Protein AF-A0A2W8GL87-F1 (afdb_monomer_lite)

Foldseek 3Di:
DDQPPDAWFFADLGQGPVCQVVVVVVVDHSVCLHPPVVVVVVNSVVLLVVLCVVPNPDLLSQLCSRLNDDPDPVSSVSSVVRD

Secondary structure (DSSP, 8-state):
-B-SSSSBEETTTTEEGGGHHHHGGGT--HHHHHH-HHHHHHHHHHHHHHHHHHH-SSHHHHHHHHH-S--SHHHHHHHHHH-

Structure (mmCIF, N/CA/C/O backbone):
data_AF-A0A2W8GL87-F1
#
_entry.id   AF-A0A2W8GL87-F1
#
loop_
_atom_site.group_PDB
_atom_site.id
_atom_site.type_symbol
_atom_site.label_atom_id
_atom_site.label_alt_id
_atom_site.label_comp_id
_atom_site.label_asym_id
_atom_site.label_entity_id
_atom_site.label_seq_id
_atom_site.pdbx_PDB_ins_code
_atom_site.Cartn_x
_atom_site.Cartn_y
_atom_site.Cartn_z
_atom_site.occupancy
_atom_site.B_iso_or_equiv
_atom_site.auth_seq_id
_atom_site.auth_comp_id
_atom_site.auth_asym_id
_atom_site.auth_atom_id
_atom_site.pdbx_PDB_model_num
ATOM 1 N N . GLY A 1 1 ? 8.213 6.081 -1.056 1.00 54.53 1 GLY A N 1
ATOM 2 C CA . GLY A 1 1 ? 8.428 7.000 0.095 1.00 54.53 1 GLY A CA 1
ATOM 3 C C . GLY A 1 1 ? 8.832 6.230 1.346 1.00 54.53 1 GLY A C 1
ATOM 4 O O . GLY A 1 1 ? 8.579 5.036 1.394 1.00 54.53 1 GLY A O 1
ATOM 5 N N . ILE A 1 2 ? 9.469 6.856 2.340 1.00 55.28 2 ILE A N 1
ATOM 6 C CA . ILE A 1 2 ? 9.938 6.168 3.565 1.00 55.28 2 ILE A CA 1
ATOM 7 C C . ILE A 1 2 ? 8.737 5.719 4.423 1.00 55.28 2 ILE A C 1
ATOM 9 O O . ILE A 1 2 ? 7.880 6.543 4.742 1.00 55.28 2 ILE A O 1
ATOM 13 N N . ASN A 1 3 ? 8.675 4.439 4.816 1.00 60.72 3 ASN A N 1
ATOM 14 C CA . ASN A 1 3 ? 7.713 3.950 5.812 1.00 60.72 3 ASN A CA 1
ATOM 15 C C . ASN A 1 3 ? 8.260 4.252 7.229 1.00 60.72 3 ASN A C 1
ATOM 17 O O . ASN A 1 3 ? 9.402 3.895 7.519 1.00 60.72 3 ASN A O 1
ATOM 21 N N . PRO A 1 4 ? 7.482 4.866 8.145 1.00 59.66 4 PRO A N 1
ATOM 22 C CA . PRO A 1 4 ? 7.939 5.246 9.490 1.00 59.66 4 PRO A CA 1
ATOM 23 C C . PRO A 1 4 ? 8.093 4.065 10.472 1.00 59.66 4 PRO A C 1
ATOM 25 O O . PRO A 1 4 ? 8.177 4.276 11.687 1.00 59.66 4 PRO A O 1
ATOM 28 N N . VAL A 1 5 ? 8.033 2.823 9.987 1.00 66.62 5 VAL A N 1
ATOM 29 C CA . VAL A 1 5 ? 8.278 1.596 10.754 1.00 66.62 5 VAL A CA 1
ATOM 30 C C . VAL A 1 5 ? 9.392 0.791 10.092 1.00 66.62 5 VAL A C 1
ATOM 32 O O . VAL A 1 5 ? 10.493 0.741 10.627 1.00 66.62 5 VAL A O 1
ATOM 35 N N . THR A 1 6 ? 9.114 0.185 8.937 1.00 73.75 6 THR A N 1
ATOM 36 C CA . THR A 1 6 ? 10.046 -0.647 8.160 1.00 73.75 6 THR A CA 1
ATOM 37 C C . THR A 1 6 ? 9.630 -0.642 6.689 1.00 73.75 6 THR A C 1
ATOM 39 O O . THR A 1 6 ? 8.436 -0.640 6.400 1.00 73.75 6 THR A O 1
ATOM 42 N N . GLY A 1 7 ? 10.582 -0.686 5.756 1.00 83.12 7 GLY A N 1
ATOM 43 C CA . GLY A 1 7 ? 10.295 -0.699 4.316 1.00 83.12 7 GLY A CA 1
ATOM 44 C C . GLY A 1 7 ? 10.091 0.688 3.694 1.00 83.12 7 GLY A C 1
ATOM 45 O O . GLY A 1 7 ? 10.386 1.724 4.293 1.00 83.12 7 GLY A O 1
ATOM 46 N N . TYR A 1 8 ? 9.613 0.707 2.455 1.00 89.88 8 TYR A N 1
ATOM 47 C CA . TYR A 1 8 ? 9.309 1.912 1.690 1.00 89.88 8 TYR A CA 1
ATOM 48 C C . TYR A 1 8 ? 8.148 1.659 0.719 1.00 89.88 8 TYR A C 1
ATOM 50 O O . TYR A 1 8 ? 7.923 0.533 0.284 1.00 89.88 8 TYR A O 1
ATOM 58 N N . GLY A 1 9 ? 7.418 2.713 0.364 1.00 92.06 9 GLY A N 1
ATOM 59 C CA . GLY A 1 9 ? 6.405 2.676 -0.692 1.00 92.06 9 GLY A CA 1
ATOM 60 C C . GLY A 1 9 ? 7.034 2.740 -2.086 1.00 92.06 9 GLY A C 1
ATOM 61 O O . GLY A 1 9 ? 7.904 3.587 -2.318 1.00 92.06 9 GLY A O 1
ATOM 62 N N . SER A 1 10 ? 6.585 1.868 -2.987 1.00 94.31 10 SER A N 1
ATOM 63 C CA . SER A 1 10 ? 7.075 1.711 -4.359 1.00 94.31 10 SER A CA 1
ATOM 64 C C . SER A 1 10 ? 6.090 2.259 -5.399 1.00 94.31 10 SER A C 1
ATOM 66 O O . SER A 1 10 ? 4.900 1.928 -5.384 1.00 94.31 10 SER A O 1
ATOM 68 N N . GLY A 1 11 ? 6.601 3.077 -6.322 1.00 94.44 11 GLY A N 1
ATOM 69 C CA . GLY A 1 11 ? 5.848 3.646 -7.443 1.00 94.44 11 GLY A CA 1
ATOM 70 C C . GLY A 1 11 ? 4.706 4.589 -7.052 1.00 94.44 11 GLY A C 1
ATOM 71 O O . GLY A 1 11 ? 4.664 5.118 -5.943 1.00 94.44 11 GLY A O 1
ATOM 72 N N . LEU A 1 12 ? 3.779 4.801 -7.990 1.00 94.75 12 LEU A N 1
ATOM 73 C CA . LEU A 1 12 ? 2.729 5.830 -7.920 1.00 94.75 12 LEU A CA 1
ATOM 74 C C . LEU A 1 12 ? 1.801 5.670 -6.706 1.00 94.75 12 LEU A C 1
ATOM 76 O O . LEU A 1 12 ? 1.584 6.617 -5.958 1.00 94.75 12 LEU A O 1
ATOM 80 N N . MET A 1 13 ? 1.299 4.458 -6.486 1.00 95.25 13 MET A N 1
ATOM 81 C CA . MET A 1 13 ? 0.417 4.095 -5.374 1.00 95.25 13 MET A CA 1
ATOM 82 C C . MET A 1 13 ? 1.181 3.801 -4.081 1.00 95.25 13 MET A C 1
ATOM 84 O O . MET A 1 13 ? 0.565 3.432 -3.082 1.00 95.25 13 MET A O 1
ATOM 88 N N . GLN A 1 14 ? 2.513 3.932 -4.086 1.00 93.94 14 GLN A N 1
ATOM 89 C CA . GLN A 1 14 ? 3.366 3.745 -2.912 1.00 93.94 14 GLN A CA 1
ATOM 90 C C . GLN A 1 14 ? 3.164 2.379 -2.230 1.00 93.94 14 GLN A C 1
ATOM 92 O O . GLN A 1 14 ? 3.154 2.292 -1.006 1.00 93.94 14 GLN A O 1
ATOM 97 N N . VAL A 1 15 ? 3.032 1.307 -3.020 1.00 94.69 15 VAL A N 1
ATOM 98 C CA . VAL A 1 15 ? 2.841 -0.070 -2.525 1.00 94.69 15 VAL A CA 1
ATOM 99 C C . VAL A 1 15 ? 3.984 -0.446 -1.581 1.00 94.69 15 VAL A C 1
ATOM 101 O O . VAL A 1 15 ? 5.151 -0.314 -1.954 1.00 94.69 15 VAL A O 1
ATOM 104 N N . ASP A 1 16 ? 3.674 -0.906 -0.369 1.00 92.88 16 ASP A N 1
ATOM 105 C CA . ASP A 1 16 ? 4.702 -1.201 0.632 1.00 92.88 16 ASP A CA 1
ATOM 106 C C . ASP A 1 16 ? 5.593 -2.380 0.203 1.00 92.88 16 ASP A C 1
ATOM 108 O O . ASP A 1 16 ? 5.119 -3.486 -0.058 1.00 92.88 16 ASP A O 1
ATOM 112 N N . SER A 1 17 ? 6.908 -2.150 0.191 1.00 93.75 17 SER A N 1
ATOM 113 C CA . SER A 1 17 ? 7.960 -3.149 -0.032 1.00 93.75 17 SER A CA 1
ATOM 114 C C . SER A 1 17 ? 7.837 -4.431 0.801 1.00 93.75 17 SER A C 1
ATOM 116 O O . SER A 1 17 ? 8.312 -5.485 0.381 1.00 93.75 17 SER A O 1
ATOM 118 N N . GLN A 1 18 ? 7.169 -4.384 1.958 1.00 92.50 18 GLN A N 1
ATOM 119 C CA . GLN A 1 18 ? 6.906 -5.569 2.781 1.00 92.50 18 GLN A CA 1
ATOM 120 C C . GLN A 1 18 ? 6.056 -6.622 2.054 1.00 92.50 18 GLN A C 1
ATOM 122 O O . GLN A 1 18 ? 6.131 -7.809 2.374 1.00 92.50 18 GLN A O 1
ATOM 127 N N . HIS A 1 19 ? 5.283 -6.209 1.050 1.00 93.19 19 HIS A N 1
ATOM 128 C CA . HIS A 1 19 ? 4.452 -7.090 0.241 1.00 93.19 19 HIS A CA 1
ATOM 129 C C . HIS A 1 19 ? 5.216 -7.821 -0.868 1.00 93.19 19 HIS A C 1
ATOM 131 O O . HIS A 1 19 ? 4.671 -8.747 -1.461 1.00 93.19 19 HIS A O 1
ATOM 137 N N . PHE A 1 20 ? 6.477 -7.476 -1.151 1.00 95.31 20 PHE A N 1
ATOM 138 C CA . PHE A 1 20 ? 7.201 -8.018 -2.310 1.00 95.31 20 PHE A CA 1
ATOM 139 C C . PHE A 1 20 ? 7.329 -9.545 -2.295 1.00 95.31 20 PHE A C 1
ATOM 141 O O . PHE A 1 20 ? 7.187 -10.177 -3.339 1.00 95.31 20 PHE A O 1
ATOM 148 N N . ASN A 1 21 ? 7.511 -10.156 -1.121 1.00 95.75 21 ASN A N 1
ATOM 149 C CA . ASN A 1 21 ? 7.564 -11.616 -1.002 1.00 95.75 21 ASN A CA 1
ATOM 150 C C . ASN A 1 21 ? 6.221 -12.284 -1.347 1.00 95.75 21 ASN A C 1
ATOM 152 O O . ASN A 1 21 ? 6.201 -13.365 -1.931 1.00 95.75 21 ASN A O 1
ATOM 156 N N . GLU A 1 22 ? 5.096 -11.654 -0.995 1.00 95.62 22 GLU A N 1
ATOM 157 C CA . GLU A 1 22 ? 3.763 -12.127 -1.387 1.00 95.62 22 GLU A CA 1
ATOM 158 C C . GLU A 1 22 ? 3.545 -11.914 -2.889 1.00 95.62 22 GLU A C 1
ATOM 160 O O . GLU A 1 22 ? 3.152 -12.841 -3.592 1.00 95.62 22 GLU A O 1
ATOM 165 N N . LEU A 1 23 ? 3.866 -10.718 -3.386 1.00 96.94 23 LEU A N 1
ATOM 166 C CA . LEU A 1 23 ? 3.686 -10.314 -4.780 1.00 96.94 23 LEU A CA 1
ATOM 167 C C . LEU A 1 23 ? 4.501 -11.157 -5.766 1.00 96.94 23 LEU A C 1
ATOM 169 O O . LEU A 1 23 ? 4.013 -11.472 -6.854 1.00 96.94 23 LEU A O 1
ATOM 173 N N . ALA A 1 24 ? 5.682 -11.622 -5.357 1.00 96.88 24 ALA A N 1
ATOM 174 C CA . ALA A 1 24 ? 6.494 -12.548 -6.139 1.00 96.88 24 ALA A CA 1
ATOM 175 C C . ALA A 1 24 ? 5.745 -13.853 -6.473 1.00 96.88 24 ALA A C 1
ATOM 177 O O . ALA A 1 24 ? 5.973 -14.436 -7.533 1.00 96.88 24 ALA A O 1
ATOM 178 N N . ARG A 1 25 ? 4.795 -14.286 -5.628 1.00 97.00 25 ARG A N 1
ATOM 179 C CA . ARG A 1 25 ? 3.954 -15.473 -5.881 1.00 97.00 25 ARG A CA 1
ATOM 180 C C . ARG A 1 25 ? 2.962 -15.267 -7.027 1.00 97.00 25 ARG A C 1
ATOM 182 O O . ARG A 1 25 ? 2.509 -16.249 -7.605 1.00 97.00 25 ARG A O 1
ATOM 189 N N . TYR A 1 26 ? 2.652 -14.015 -7.359 1.00 95.31 26 TYR A N 1
ATOM 190 C CA . TYR A 1 26 ? 1.835 -13.629 -8.512 1.00 95.31 26 TYR A CA 1
ATOM 191 C C . TYR A 1 26 ? 2.691 -13.233 -9.729 1.00 95.31 26 TYR A C 1
ATOM 193 O O . TYR A 1 26 ? 2.160 -12.748 -10.722 1.00 95.31 26 TYR A O 1
ATOM 201 N N . GLY A 1 27 ? 4.019 -13.402 -9.660 1.00 96.31 27 GLY A N 1
ATOM 202 C CA . GLY A 1 27 ? 4.945 -12.978 -10.715 1.00 96.31 27 GLY A CA 1
ATOM 203 C C . GLY A 1 27 ? 5.202 -11.467 -10.762 1.00 96.31 27 GLY A C 1
ATOM 204 O O . GLY A 1 27 ? 5.826 -10.979 -11.705 1.00 96.31 27 GLY A O 1
ATOM 205 N N . ILE A 1 28 ? 4.754 -10.713 -9.753 1.00 96.69 28 ILE A N 1
ATOM 206 C CA . ILE A 1 28 ? 4.958 -9.266 -9.668 1.00 96.69 28 ILE A CA 1
ATOM 207 C C . ILE A 1 28 ? 6.289 -9.007 -8.962 1.00 96.69 28 ILE A C 1
ATOM 209 O O . ILE A 1 28 ? 6.448 -9.300 -7.777 1.00 96.69 28 ILE A O 1
ATOM 213 N N . LYS A 1 29 ? 7.254 -8.457 -9.702 1.00 96.38 29 LYS A N 1
ATOM 214 C CA . LYS A 1 29 ? 8.569 -8.084 -9.178 1.00 96.38 29 LYS A CA 1
ATOM 215 C C . LYS A 1 29 ? 8.585 -6.618 -8.725 1.00 96.38 29 LYS A C 1
ATOM 217 O O . LYS A 1 29 ? 7.805 -5.822 -9.257 1.00 96.38 29 LYS A O 1
ATOM 222 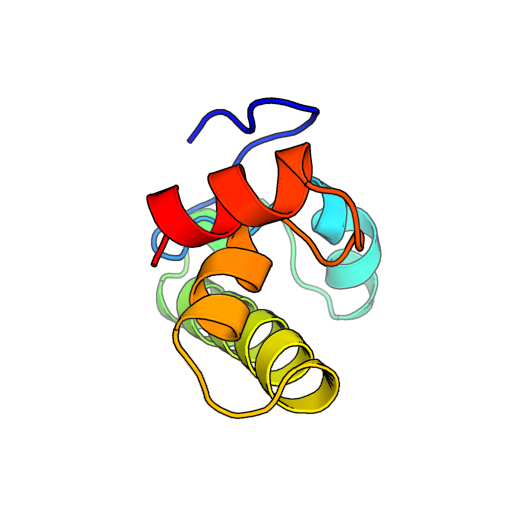N N . PRO A 1 30 ? 9.479 -6.232 -7.795 1.00 94.50 30 PRO A N 1
ATOM 223 C CA . PRO A 1 30 ? 9.599 -4.849 -7.333 1.00 94.50 30 PRO A CA 1
ATOM 224 C C . PRO A 1 30 ? 9.749 -3.825 -8.465 1.00 94.50 30 PRO A C 1
ATOM 226 O O . PRO A 1 30 ? 9.164 -2.747 -8.397 1.00 94.50 30 PRO A O 1
ATOM 229 N N . GLU A 1 31 ? 10.476 -4.175 -9.528 1.00 96.56 31 GLU A N 1
ATOM 230 C CA . GLU A 1 31 ? 10.746 -3.294 -10.667 1.00 96.56 31 GLU A CA 1
ATOM 231 C C . GLU A 1 31 ? 9.485 -3.004 -11.486 1.00 96.56 31 GLU A C 1
ATOM 233 O O . GLU A 1 31 ? 9.341 -1.909 -12.028 1.00 96.56 31 GLU A O 1
ATOM 238 N N . HIS A 1 32 ? 8.531 -3.941 -11.549 1.00 97.31 32 HIS A N 1
ATOM 239 C CA . HIS A 1 32 ? 7.257 -3.697 -12.230 1.00 97.31 32 HIS A CA 1
ATOM 240 C C . HIS A 1 32 ? 6.486 -2.569 -11.539 1.00 97.31 32 HIS A C 1
ATOM 242 O O . HIS A 1 32 ? 5.839 -1.769 -12.199 1.00 97.31 32 HIS A O 1
ATOM 248 N N . LEU A 1 33 ? 6.595 -2.449 -10.213 1.00 96.94 33 LEU A N 1
ATOM 249 C CA . LEU A 1 33 ? 5.891 -1.410 -9.465 1.00 96.94 33 LEU A CA 1
ATOM 250 C C . LEU A 1 33 ? 6.465 -0.010 -9.706 1.00 96.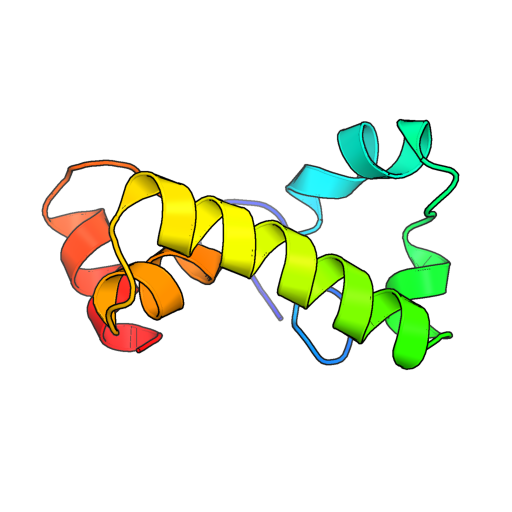94 33 LEU A C 1
ATOM 252 O O . LEU A 1 33 ? 5.764 0.961 -9.441 1.00 96.94 33 LEU A O 1
ATOM 256 N N . THR A 1 34 ? 7.699 0.121 -10.193 1.00 96.50 34 THR A N 1
ATOM 257 C CA . THR A 1 34 ? 8.310 1.425 -10.499 1.00 96.50 34 THR A CA 1
ATOM 258 C C . THR A 1 34 ? 8.347 1.745 -11.989 1.00 96.50 34 THR A C 1
ATOM 260 O O . THR A 1 34 ? 8.427 2.920 -12.339 1.00 96.50 34 THR A O 1
ATOM 263 N N . THR A 1 35 ? 8.274 0.734 -12.857 1.00 97.56 35 THR A N 1
ATOM 264 C CA . THR A 1 35 ? 8.393 0.899 -14.316 1.00 97.56 35 THR A CA 1
ATOM 265 C C . THR A 1 35 ? 7.085 0.686 -15.080 1.00 97.56 35 THR A C 1
ATOM 267 O O . THR A 1 35 ? 6.939 1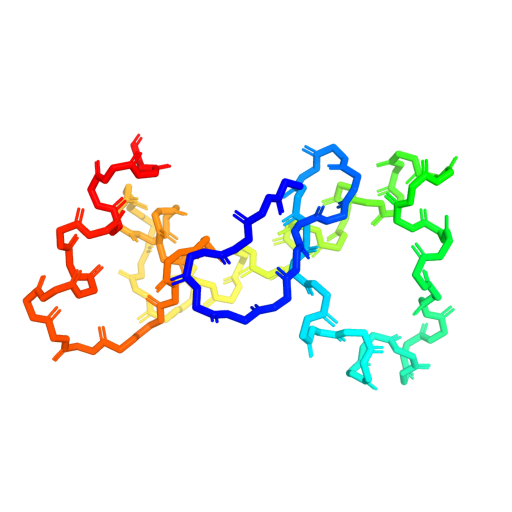.238 -16.167 1.00 97.56 35 THR A O 1
ATOM 270 N N . ASP A 1 36 ? 6.115 -0.040 -14.514 1.00 97.88 36 ASP A N 1
ATOM 271 C CA . ASP A 1 36 ? 4.786 -0.251 -15.096 1.00 97.88 36 ASP A CA 1
ATOM 272 C C . ASP A 1 36 ? 3.709 0.440 -14.229 1.00 97.88 36 ASP A C 1
ATOM 274 O O . ASP A 1 36 ? 3.325 -0.067 -13.165 1.00 97.88 36 ASP A O 1
ATOM 278 N N . PRO A 1 37 ? 3.194 1.611 -14.655 1.00 97.31 37 PRO A N 1
ATOM 279 C CA . PRO A 1 37 ? 2.197 2.350 -13.888 1.00 97.31 37 PRO A CA 1
ATOM 280 C C . PRO A 1 37 ? 0.867 1.598 -13.770 1.00 97.31 37 PRO A C 1
ATOM 282 O O . PRO A 1 37 ? 0.211 1.699 -12.734 1.00 97.31 37 PRO A O 1
ATOM 285 N N . CYS A 1 38 ? 0.476 0.814 -14.779 1.00 97.81 38 CYS A N 1
ATOM 286 C CA . CYS A 1 38 ? -0.750 0.022 -14.731 1.00 97.81 38 CYS A CA 1
ATOM 287 C C . CYS A 1 38 ? -0.622 -1.077 -13.676 1.00 97.81 38 CYS A C 1
ATOM 289 O O . CYS A 1 38 ? -1.490 -1.198 -12.811 1.00 97.81 38 CYS A O 1
ATOM 291 N N . MET A 1 39 ? 0.483 -1.830 -13.691 1.00 97.44 39 MET A N 1
ATOM 292 C CA . MET A 1 39 ? 0.750 -2.858 -12.681 1.00 97.44 39 MET A CA 1
ATOM 293 C C . MET A 1 39 ? 0.789 -2.267 -11.267 1.00 97.44 39 MET A C 1
ATOM 295 O O . MET A 1 39 ? 0.232 -2.851 -10.333 1.00 97.44 39 MET A O 1
ATOM 299 N N . ASN A 1 40 ? 1.399 -1.089 -11.101 1.00 97.88 40 ASN A N 1
ATOM 300 C CA . ASN A 1 40 ? 1.421 -0.388 -9.822 1.00 97.88 40 ASN A CA 1
ATOM 301 C C . ASN A 1 40 ? 0.008 -0.006 -9.343 1.00 97.88 40 ASN A C 1
ATOM 303 O O . ASN A 1 40 ? -0.339 -0.285 -8.194 1.00 97.88 40 ASN A O 1
ATOM 307 N N . ILE A 1 41 ? -0.824 0.559 -10.228 1.00 98.00 41 ILE A N 1
ATOM 308 C CA . ILE A 1 41 ? -2.211 0.936 -9.919 1.00 98.00 41 ILE A CA 1
ATOM 309 C C . ILE A 1 41 ? -3.039 -0.291 -9.531 1.00 98.00 41 ILE A C 1
ATOM 311 O O . ILE A 1 41 ? -3.694 -0.272 -8.489 1.00 98.00 41 ILE A O 1
ATOM 315 N N . TYR A 1 42 ? -2.975 -1.374 -10.309 1.00 97.56 42 TYR A N 1
ATOM 316 C CA . TYR A 1 42 ? -3.710 -2.603 -10.001 1.00 97.56 42 TYR A CA 1
ATOM 317 C C . TYR A 1 42 ? -3.273 -3.220 -8.670 1.00 97.56 42 TYR A C 1
ATOM 319 O O . TYR A 1 42 ? -4.118 -3.621 -7.868 1.00 97.56 42 TYR A O 1
ATOM 327 N N . THR A 1 43 ? -1.968 -3.245 -8.396 1.00 97.56 43 THR A N 1
ATOM 328 C CA . THR A 1 43 ? -1.433 -3.772 -7.134 1.00 97.56 43 THR A CA 1
ATOM 329 C C . THR A 1 43 ? -1.866 -2.915 -5.940 1.00 97.56 43 THR A C 1
ATOM 331 O O . THR A 1 43 ? -2.308 -3.449 -4.922 1.00 97.56 43 THR A O 1
ATOM 334 N N . GLY A 1 44 ? -1.799 -1.585 -6.061 1.00 96.69 44 GLY A N 1
ATOM 335 C CA . GLY A 1 44 ? -2.287 -0.666 -5.030 1.00 96.69 44 GLY A CA 1
ATOM 336 C C . GLY A 1 44 ? -3.787 -0.830 -4.776 1.00 96.69 44 GLY A C 1
ATOM 337 O O . GLY A 1 44 ? -4.216 -0.955 -3.629 1.00 96.69 44 GLY A O 1
ATOM 338 N N . ALA A 1 45 ? -4.586 -0.921 -5.843 1.00 97.12 45 ALA A N 1
ATOM 339 C CA . ALA A 1 45 ? -6.028 -1.140 -5.756 1.00 97.12 45 ALA A CA 1
ATOM 340 C C . ALA A 1 45 ? -6.385 -2.479 -5.088 1.00 97.12 45 ALA A C 1
ATOM 342 O O . ALA A 1 45 ? -7.325 -2.535 -4.29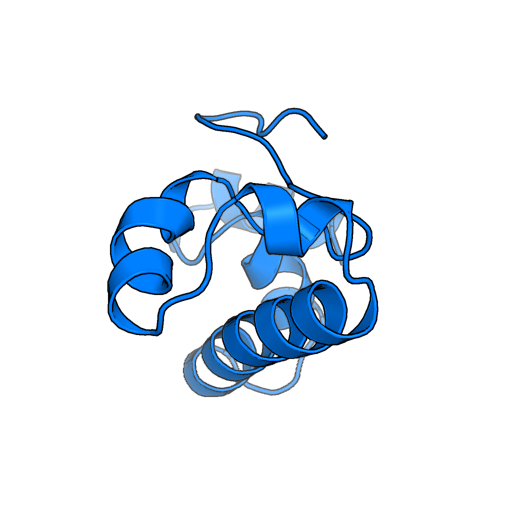6 1.00 97.12 45 ALA A O 1
ATOM 343 N N . TYR A 1 46 ? -5.618 -3.543 -5.343 1.00 96.38 46 TYR A N 1
ATOM 344 C CA . TYR A 1 46 ? -5.785 -4.837 -4.677 1.00 96.38 46 TYR A CA 1
ATOM 345 C C . TYR A 1 46 ? -5.633 -4.726 -3.151 1.00 96.38 46 TYR A C 1
ATOM 347 O O . TYR A 1 46 ? -6.512 -5.163 -2.403 1.00 96.38 46 TYR A O 1
ATOM 355 N N . TYR A 1 47 ? -4.568 -4.081 -2.666 1.00 95.44 47 TYR A N 1
ATOM 356 C CA . TYR A 1 47 ? -4.369 -3.895 -1.224 1.00 95.44 47 TYR A CA 1
ATOM 357 C C . TYR A 1 47 ? -5.382 -2.925 -0.605 1.00 95.44 47 TYR A C 1
ATOM 359 O O . TYR A 1 47 ? -5.832 -3.143 0.524 1.00 95.44 47 TYR A O 1
ATOM 367 N N . LEU A 1 48 ? -5.813 -1.900 -1.346 1.00 95.56 48 LEU A N 1
ATOM 368 C CA . LEU A 1 48 ? -6.895 -1.021 -0.908 1.00 95.56 48 LEU A CA 1
ATOM 369 C C . LEU A 1 48 ? -8.223 -1.786 -0.774 1.00 95.56 48 LEU A C 1
ATOM 371 O O . LEU A 1 48 ? -8.939 -1.617 0.212 1.00 95.56 48 LEU A O 1
ATOM 375 N N . ALA A 1 49 ? -8.524 -2.700 -1.699 1.00 96.25 49 ALA A N 1
ATOM 376 C CA . ALA A 1 49 ? -9.702 -3.559 -1.611 1.00 96.25 49 ALA A CA 1
ATOM 377 C C . ALA A 1 49 ? -9.655 -4.487 -0.382 1.00 96.25 49 ALA A C 1
ATOM 379 O O . ALA A 1 49 ? -10.680 -4.698 0.268 1.00 96.25 49 ALA A O 1
ATOM 380 N N . ILE A 1 50 ? -8.475 -4.997 -0.003 1.00 94.00 50 ILE A N 1
ATOM 381 C CA . ILE A 1 50 ? -8.293 -5.741 1.256 1.00 94.00 50 ILE A CA 1
ATOM 382 C C . ILE A 1 50 ? -8.613 -4.851 2.464 1.00 94.00 50 ILE A C 1
ATOM 384 O O . ILE A 1 50 ? -9.278 -5.305 3.402 1.00 94.00 50 ILE A O 1
ATOM 388 N N . ALA A 1 51 ? -8.175 -3.588 2.446 1.00 93.06 51 ALA A N 1
ATOM 389 C CA . ALA A 1 51 ? -8.480 -2.635 3.507 1.00 93.06 51 ALA A CA 1
ATOM 390 C C . ALA A 1 51 ? -9.990 -2.391 3.631 1.00 93.06 51 ALA A C 1
ATOM 392 O O . ALA A 1 51 ? -10.545 -2.569 4.719 1.00 93.06 51 ALA A O 1
ATOM 393 N N . PHE A 1 52 ? -10.667 -2.104 2.514 1.00 95.31 52 PHE A N 1
ATOM 394 C CA . PHE A 1 52 ? -12.121 -1.925 2.478 1.00 95.31 52 PHE A CA 1
ATOM 395 C C . PHE A 1 52 ? -12.883 -3.174 2.909 1.00 95.31 52 PHE A C 1
ATOM 397 O O . PHE A 1 52 ? -13.831 -3.078 3.684 1.00 95.31 52 PHE A O 1
ATOM 404 N N . LYS A 1 53 ? -12.444 -4.369 2.501 1.00 94.25 53 LYS A N 1
ATOM 405 C CA . LYS A 1 53 ? -13.064 -5.626 2.942 1.00 94.25 53 LYS A CA 1
ATOM 406 C C . LYS A 1 53 ? -12.998 -5.803 4.461 1.00 94.25 53 LYS A C 1
ATOM 408 O O . LYS A 1 53 ? -13.888 -6.413 5.047 1.00 94.25 53 LYS A O 1
ATOM 413 N N . LYS A 1 54 ? -11.940 -5.304 5.104 1.00 90.38 54 LYS A N 1
ATOM 414 C CA . LYS A 1 54 ? -11.711 -5.488 6.540 1.00 90.38 54 LYS A CA 1
ATOM 415 C C . LYS A 1 54 ? -12.336 -4.383 7.403 1.00 90.38 54 LYS A C 1
ATOM 417 O O . LYS A 1 54 ? -12.679 -4.665 8.548 1.00 90.38 54 LYS A O 1
ATOM 422 N N . TRP A 1 55 ? -12.428 -3.151 6.899 1.00 87.38 55 TRP A N 1
ATOM 423 C CA . TRP A 1 55 ? -12.827 -1.964 7.679 1.00 87.38 55 TRP A CA 1
ATOM 424 C C . TRP A 1 55 ? -14.091 -1.269 7.151 1.00 87.38 55 TRP A C 1
ATOM 426 O O . TRP A 1 55 ? -14.587 -0.354 7.800 1.00 87.38 55 TRP A O 1
ATOM 436 N N . GLY A 1 56 ? -14.647 -1.726 6.028 1.00 92.31 56 GLY A N 1
ATOM 437 C CA . GLY A 1 56 ? -15.698 -1.021 5.300 1.00 92.31 56 GLY A CA 1
ATOM 438 C C . GLY A 1 56 ? -15.126 0.035 4.354 1.00 92.31 56 GLY A C 1
ATOM 439 O O . GLY A 1 56 ? -13.932 0.339 4.373 1.00 92.31 56 GLY A O 1
ATOM 440 N N . VAL A 1 57 ? -15.982 0.583 3.491 1.00 94.50 57 VAL A N 1
ATOM 441 C CA . VAL A 1 57 ? -15.606 1.690 2.603 1.00 94.50 57 VAL A CA 1
ATOM 442 C C . VAL A 1 57 ? -15.614 2.976 3.423 1.00 94.50 57 VAL A C 1
ATOM 444 O O . VAL A 1 57 ? -16.672 3.548 3.677 1.00 94.50 57 VAL A O 1
ATOM 447 N N . SER A 1 58 ? -14.437 3.400 3.877 1.00 92.94 58 SER A N 1
ATOM 448 C CA . SER A 1 58 ? -14.269 4.609 4.682 1.00 92.94 58 SER A CA 1
ATOM 449 C C . SER A 1 58 ? -12.873 5.215 4.521 1.00 92.94 58 SER A C 1
ATOM 451 O O . SER A 1 58 ? -11.944 4.566 4.030 1.00 92.94 58 SER A O 1
ATOM 453 N N . TRP A 1 59 ? -12.710 6.459 4.969 1.00 91.06 59 TRP A N 1
ATOM 454 C CA . TRP A 1 59 ? -11.417 7.145 5.000 1.00 91.06 59 TRP A CA 1
ATOM 455 C C . TRP A 1 59 ? -10.418 6.461 5.936 1.00 91.06 59 TRP A C 1
ATOM 457 O O . TRP A 1 59 ? -9.238 6.363 5.619 1.00 91.06 59 TRP A O 1
ATOM 467 N N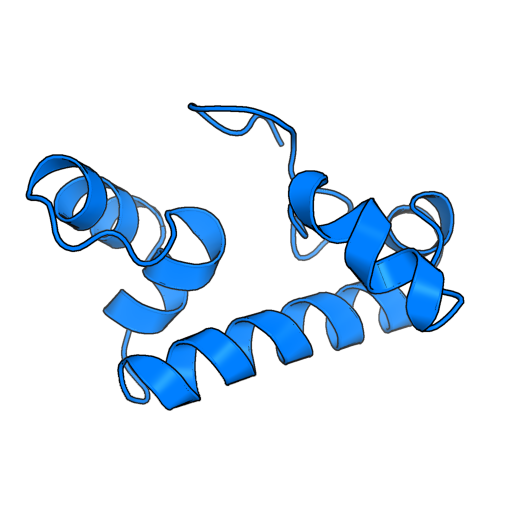 . GLU A 1 60 ? -10.877 5.870 7.039 1.00 90.62 60 GLU A N 1
ATOM 468 C CA . GLU A 1 60 ? -10.022 5.066 7.913 1.00 90.62 60 GLU A CA 1
ATOM 469 C C . GLU A 1 60 ? -9.442 3.857 7.181 1.00 90.62 60 GLU A C 1
ATOM 471 O O . GLU A 1 60 ? -8.292 3.492 7.428 1.00 90.62 60 GLU A O 1
ATOM 476 N N . ALA A 1 61 ? -10.203 3.240 6.274 1.00 92.25 61 ALA A N 1
ATOM 477 C CA . ALA A 1 61 ? -9.706 2.142 5.457 1.00 92.25 61 ALA A CA 1
ATOM 478 C C . ALA A 1 61 ? -8.678 2.616 4.414 1.00 92.25 61 ALA A C 1
ATOM 480 O O . ALA A 1 61 ? -7.672 1.932 4.215 1.00 92.25 61 ALA A O 1
ATOM 481 N N . VAL A 1 62 ? -8.860 3.809 3.828 1.00 93.00 62 VAL A N 1
ATOM 482 C CA . VAL A 1 62 ? -7.836 4.460 2.984 1.00 93.00 62 VAL A CA 1
ATOM 483 C C . VAL A 1 62 ? -6.564 4.718 3.795 1.00 93.00 62 VAL A C 1
ATOM 485 O O . VAL A 1 62 ? -5.477 4.318 3.389 1.00 93.00 62 VAL A O 1
ATOM 488 N N . GLY A 1 63 ? -6.679 5.282 4.998 1.00 91.88 63 GLY A N 1
ATOM 489 C CA . GLY A 1 63 ? -5.536 5.470 5.888 1.00 91.88 63 GLY A CA 1
ATOM 490 C C . GLY A 1 63 ? -4.876 4.146 6.294 1.00 91.88 63 GLY A C 1
ATOM 491 O O . GLY A 1 63 ? -3.652 4.065 6.431 1.00 91.88 63 GLY A O 1
ATOM 492 N N . ALA A 1 64 ? -5.663 3.078 6.469 1.00 91.00 64 ALA A N 1
ATOM 493 C CA . ALA A 1 64 ? -5.174 1.749 6.840 1.00 91.00 64 ALA A CA 1
ATOM 494 C C . ALA A 1 64 ? -4.324 1.087 5.749 1.00 91.00 64 ALA A C 1
ATOM 496 O O . ALA A 1 64 ? -3.470 0.272 6.094 1.00 91.00 64 ALA A O 1
ATOM 497 N N . TYR A 1 65 ? -4.510 1.449 4.477 1.00 91.44 65 TYR A N 1
ATOM 498 C CA . TYR A 1 65 ? -3.650 0.994 3.381 1.00 91.44 65 TYR A CA 1
ATOM 499 C C . TYR A 1 65 ? -2.175 1.359 3.633 1.00 91.44 65 TYR A C 1
ATOM 501 O O . TYR A 1 65 ? -1.307 0.504 3.496 1.00 91.44 65 TYR A O 1
ATOM 509 N N . ASN A 1 66 ? -1.896 2.581 4.108 1.00 86.56 66 ASN A N 1
ATOM 510 C CA . ASN A 1 66 ? -0.527 3.044 4.387 1.00 86.56 66 ASN A CA 1
ATOM 511 C C . ASN A 1 66 ? -0.085 2.823 5.843 1.00 86.56 66 ASN A C 1
ATOM 513 O O . ASN A 1 66 ? 1.079 2.539 6.118 1.00 86.56 66 ASN A O 1
ATOM 517 N N . ALA A 1 67 ? -0.997 2.973 6.808 1.00 88.44 67 ALA A N 1
ATOM 518 C CA . ALA A 1 67 ? -0.668 2.885 8.232 1.00 88.44 67 ALA A CA 1
ATOM 519 C C . ALA A 1 67 ? -0.924 1.50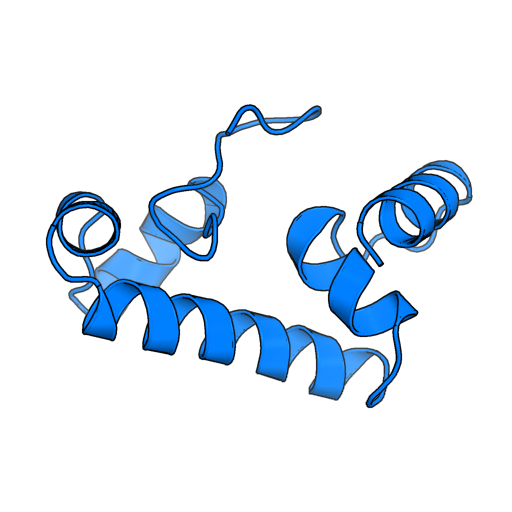1 8.843 1.00 88.44 67 ALA A C 1
ATOM 521 O O . ALA A 1 67 ? -0.595 1.280 10.007 1.00 88.44 67 ALA A O 1
ATOM 522 N N . GLY A 1 68 ? -1.492 0.555 8.099 1.00 87.75 68 GLY A N 1
ATOM 523 C CA . GLY A 1 68 ? -1.773 -0.804 8.548 1.00 87.75 68 GLY A CA 1
ATOM 524 C C . GLY A 1 68 ? -2.957 -0.941 9.516 1.00 87.75 68 GLY A C 1
ATOM 525 O O . GLY A 1 68 ? -3.565 0.015 10.007 1.00 87.75 68 GLY A O 1
ATOM 526 N N . PHE A 1 69 ? -3.271 -2.199 9.838 1.00 87.31 69 PHE A N 1
ATOM 527 C CA . PHE A 1 69 ? -4.535 -2.593 10.479 1.00 87.31 69 PHE A CA 1
ATOM 528 C C . PHE A 1 69 ? -4.473 -2.816 11.995 1.00 87.31 69 PHE A C 1
ATOM 530 O O . PHE A 1 69 ? -5.428 -3.344 12.572 1.00 87.31 69 PHE A O 1
ATOM 537 N N . ARG A 1 70 ? -3.358 -2.488 12.664 1.00 88.56 70 ARG A N 1
ATOM 538 C CA . ARG A 1 70 ? -3.259 -2.675 14.123 1.00 88.56 70 ARG A CA 1
ATOM 539 C C . ARG A 1 70 ? -4.266 -1.750 14.820 1.00 88.56 70 ARG A C 1
ATOM 541 O O . ARG A 1 70 ? -4.353 -0.562 14.502 1.00 88.56 70 ARG A O 1
ATOM 548 N N . LYS A 1 71 ? -5.031 -2.299 15.766 1.00 87.94 71 LYS A N 1
ATOM 549 C CA . LYS A 1 71 ? -6.013 -1.559 16.573 1.00 87.94 71 LYS A CA 1
ATOM 550 C C . LYS A 1 71 ? -5.335 -0.965 17.812 1.00 87.94 71 LYS A C 1
ATOM 552 O O . LYS A 1 71 ? -5.540 -1.434 18.922 1.00 87.94 71 LYS A O 1
ATOM 557 N N . THR A 1 72 ? -4.471 0.023 17.598 1.00 91.19 72 THR A N 1
ATOM 558 C CA . THR A 1 72 ? -3.848 0.817 18.668 1.00 91.19 72 THR A CA 1
ATOM 559 C C . THR A 1 72 ? -4.075 2.297 18.398 1.00 91.19 72 THR A C 1
ATOM 561 O O . THR A 1 72 ? -4.207 2.691 17.237 1.00 91.19 72 THR A O 1
ATOM 564 N N . GLU A 1 73 ? -4.071 3.117 19.450 1.00 90.88 73 GLU A N 1
ATOM 565 C CA . GLU A 1 73 ? -4.267 4.566 19.321 1.00 90.88 73 GLU A CA 1
ATOM 566 C C . GLU A 1 73 ? -3.217 5.194 18.398 1.00 90.88 73 GLU A C 1
ATOM 568 O O . GLU A 1 73 ? -3.542 5.898 17.447 1.00 90.88 73 GLU A O 1
ATOM 573 N N . ARG A 1 74 ? -1.946 4.811 18.571 1.00 90.06 74 ARG A N 1
ATOM 574 C CA . ARG A 1 74 ? -0.847 5.246 17.697 1.00 90.06 74 ARG A CA 1
ATOM 575 C C . ARG A 1 74 ? -1.101 4.932 16.220 1.00 90.06 74 ARG A C 1
ATOM 577 O O . ARG A 1 74 ? -0.792 5.752 15.360 1.00 90.06 74 ARG A O 1
ATOM 584 N N . GLN A 1 75 ? -1.618 3.743 15.905 1.00 88.50 75 GLN A N 1
ATOM 585 C CA . GLN A 1 75 ? -1.920 3.380 14.519 1.00 88.50 75 GLN A CA 1
ATOM 586 C C . GLN A 1 75 ? -3.147 4.139 14.000 1.00 88.50 75 GLN A C 1
ATOM 588 O O . GLN A 1 75 ? -3.200 4.460 12.818 1.00 88.50 75 GLN A O 1
ATOM 593 N N . ASN A 1 76 ? -4.113 4.436 14.874 1.00 89.31 76 ASN A N 1
ATOM 594 C CA . ASN A 1 76 ? -5.295 5.216 14.531 1.00 89.31 76 ASN A CA 1
ATOM 595 C C . ASN A 1 76 ? -4.935 6.643 14.123 1.00 89.31 76 ASN A C 1
ATOM 597 O O . ASN A 1 76 ? -5.295 7.070 13.032 1.00 89.31 76 ASN A O 1
ATOM 601 N N . GLN A 1 77 ? -4.115 7.309 14.934 1.00 90.12 77 GLN A N 1
ATOM 602 C CA . GLN A 1 77 ? -3.578 8.635 14.625 1.00 90.12 77 GLN A CA 1
ATOM 603 C C . GLN A 1 77 ? -2.814 8.649 13.295 1.00 90.12 77 GLN A C 1
ATOM 605 O O . GLN A 1 77 ? -2.952 9.570 12.499 1.00 90.12 77 GLN A O 1
ATOM 610 N N . ARG A 1 78 ? -2.049 7.588 13.004 1.00 88.38 78 ARG A N 1
ATOM 611 C CA . ARG A 1 78 ? -1.368 7.455 11.709 1.00 88.38 78 ARG A CA 1
ATOM 612 C C . ARG A 1 78 ? -2.347 7.332 10.547 1.00 88.38 78 ARG A C 1
ATOM 614 O O . ARG A 1 78 ? -2.132 7.996 9.547 1.00 88.38 78 ARG A O 1
ATOM 621 N N . ARG A 1 79 ? -3.406 6.521 10.658 1.00 89.81 79 ARG A N 1
ATOM 622 C CA . ARG A 1 79 ? -4.416 6.390 9.590 1.00 89.81 79 ARG A CA 1
ATOM 623 C C . ARG A 1 79 ? -5.054 7.735 9.251 1.00 89.81 79 ARG A C 1
ATOM 625 O O . ARG A 1 79 ? -5.168 8.038 8.073 1.00 89.81 79 ARG A O 1
ATOM 632 N N . LEU A 1 80 ? -5.377 8.540 10.263 1.00 86.25 80 LEU A N 1
ATOM 633 C CA . LEU A 1 80 ? -5.936 9.884 10.083 1.00 86.25 80 LEU A CA 1
ATOM 634 C C . LEU A 1 80 ? -4.978 10.862 9.383 1.00 86.25 80 LEU A C 1
ATOM 636 O O . LEU A 1 80 ? -5.435 11.843 8.822 1.00 86.25 80 LEU A O 1
ATOM 640 N N . ALA A 1 81 ? -3.665 10.613 9.402 1.00 86.44 81 ALA A N 1
ATOM 641 C CA . ALA A 1 81 ? -2.687 11.441 8.692 1.00 86.44 81 ALA A CA 1
ATOM 642 C C . ALA A 1 81 ? -2.513 11.056 7.209 1.00 86.44 81 ALA A C 1
ATOM 644 O O . ALA A 1 81 ? -1.882 11.795 6.458 1.00 86.44 81 ALA A O 1
ATOM 645 N N . TYR A 1 82 ? -3.010 9.882 6.804 1.00 77.19 82 TYR A N 1
ATOM 646 C CA . TYR A 1 82 ? -2.943 9.375 5.426 1.00 77.19 82 TYR A CA 1
ATOM 647 C C . TYR A 1 82 ? -4.295 9.394 4.704 1.00 77.19 82 TYR A C 1
ATOM 649 O O . TYR A 1 82 ? -4.339 9.061 3.520 1.00 77.19 82 TYR A O 1
ATOM 657 N N . ALA A 1 83 ? -5.370 9.697 5.430 1.00 69.50 83 ALA A N 1
ATOM 658 C CA . ALA A 1 83 ? -6.726 9.833 4.921 1.00 69.50 83 ALA A CA 1
ATOM 659 C C . ALA A 1 83 ? -7.035 11.311 4.678 1.00 69.50 83 ALA A C 1
ATOM 661 O O . ALA A 1 83 ? -7.670 11.598 3.643 1.00 69.50 83 ALA A O 1
#

Sequence (83 aa):
GINPVTGYGSGLMQVDSQHFNELARYGIKPEHLTTDPCMNIYTGAYYLAIAFKKWGVSWEAVGAYNAGFRKTERQNQRRLAYA

Organism: Escherichia coli (NCBI:txid562)

Radius of gyration: 12.58 Å; chains: 1; bounding box: 26×27×34 Å

InterPro domains:
  IPR008258 Transglycosylase SLT domain 1 [PF01464] (10-79)
  IPR023346 Lysozyme-like domain superfamily [SSF53955] (6-78)

pLDDT: mean 90.55, std 9.44, range [54.53, 98.0]